Protein AF-A0A2M7KQW0-F1 (afdb_monomer_lite)

Sequence (134 aa):
MAKIEDLISEIADARLRDEIAREVAALKKQKKFGLVFEEHIPEMAQLPGLPVKPGLRVVNRSGSNRDVFLVEVLLSGGKARVRRENGEAGEEVAEVKDLVVVKRFGEPVYPTLSPVARLTCAEGKPYHTIINAD

Secondary structure (DSSP, 8-state):
-HHHHHHHHT-S-HHHHHHHHHHHHHHHHH---S---------EEEETTSPP-TT-EEEETT-SS---EEEEEEETTTEEEEEETTS---EEEEEGGGEEEEEETTS-----PPP-----PPTT--TT------

pLDDT: mean 79.83, std 13.14, range [43.06, 94.38]

Foldseek 3Di:
DVVVLVVLVVDPDPVVSVVVVVVVVVVVVPDDPDPPPDPPPFDKDWDQVDQDDAQFWKDFQPDPDRFIWGFHDDDPPQWTFTHTPVPDPDGDIGGSNRIITMDTPPDDDDPDDDCPDDDDDPPPDDPPPDPDDD

Structure (mmCIF, N/CA/C/O backbone):
data_AF-A0A2M7KQW0-F1
#
_entry.id   AF-A0A2M7KQW0-F1
#
loop_
_atom_site.group_PDB
_atom_site.id
_atom_site.type_symbol
_atom_site.label_atom_id
_atom_site.label_alt_id
_atom_site.label_comp_id
_atom_site.label_asym_id
_atom_site.label_entity_id
_atom_site.label_seq_id
_atom_site.pdbx_PDB_ins_code
_atom_site.Cartn_x
_atom_site.Cartn_y
_atom_site.Cartn_z
_atom_site.occupancy
_atom_site.B_iso_or_equiv
_atom_site.auth_seq_id
_atom_site.auth_comp_id
_atom_site.auth_asym_id
_atom_site.auth_atom_id
_atom_site.pdbx_PDB_model_num
ATOM 1 N N . MET A 1 1 ? 25.181 -14.473 -30.805 1.00 60.00 1 MET A N 1
ATOM 2 C CA . MET A 1 1 ? 24.861 -13.892 -32.129 1.00 60.00 1 MET A CA 1
ATOM 3 C C . MET A 1 1 ? 26.073 -13.299 -32.849 1.00 60.00 1 MET A C 1
ATOM 5 O O . MET A 1 1 ? 25.949 -13.117 -34.047 1.00 60.00 1 MET A O 1
ATOM 9 N N . ALA A 1 2 ? 27.233 -13.108 -32.197 1.00 67.62 2 ALA A N 1
ATOM 10 C CA . ALA A 1 2 ? 28.465 -12.628 -32.848 1.00 67.62 2 ALA A CA 1
ATOM 11 C C . ALA A 1 2 ? 28.827 -13.405 -34.132 1.00 67.62 2 ALA A C 1
ATOM 13 O O . ALA A 1 2 ? 28.965 -12.814 -35.188 1.00 67.62 2 ALA A O 1
ATOM 14 N N . LYS A 1 3 ? 28.769 -14.743 -34.090 1.00 81.50 3 LYS A N 1
ATOM 15 C CA . LYS A 1 3 ? 29.067 -15.602 -35.249 1.00 81.50 3 LYS A CA 1
ATOM 16 C C . LYS A 1 3 ? 28.174 -15.375 -36.485 1.00 81.50 3 LYS A C 1
ATOM 18 O O . LYS A 1 3 ? 28.570 -15.717 -37.587 1.00 81.50 3 LYS A O 1
ATOM 23 N N . ILE A 1 4 ? 26.954 -14.855 -36.310 1.00 83.38 4 ILE A N 1
ATOM 24 C CA . ILE A 1 4 ? 26.056 -14.522 -37.433 1.00 83.38 4 ILE A CA 1
ATOM 25 C C . ILE A 1 4 ? 26.456 -13.173 -38.036 1.00 83.38 4 ILE A C 1
ATOM 27 O O . ILE A 1 4 ? 26.441 -13.026 -39.250 1.00 83.38 4 ILE A O 1
ATOM 31 N N . GLU A 1 5 ? 26.833 -12.208 -37.198 1.00 84.81 5 GLU A N 1
ATOM 32 C CA . GLU A 1 5 ? 27.334 -10.900 -37.636 1.00 84.81 5 GLU A CA 1
ATOM 33 C C . GLU A 1 5 ? 28.669 -11.061 -38.393 1.00 84.81 5 GLU A C 1
ATOM 35 O O . GLU A 1 5 ? 28.846 -10.448 -39.445 1.00 84.81 5 GLU A O 1
ATOM 40 N N . ASP A 1 6 ? 29.533 -11.979 -37.942 1.00 86.88 6 ASP A N 1
ATOM 41 C CA . ASP A 1 6 ? 30.777 -12.345 -38.633 1.00 86.88 6 ASP A CA 1
ATOM 42 C C . ASP A 1 6 ? 30.491 -12.916 -40.035 1.00 86.88 6 ASP A C 1
ATOM 44 O O . ASP A 1 6 ? 31.038 -12.437 -41.025 1.00 86.88 6 ASP A O 1
ATOM 48 N N . LEU A 1 7 ? 29.547 -13.856 -40.156 1.00 88.38 7 LEU A N 1
ATOM 49 C CA . LEU A 1 7 ? 29.158 -14.443 -41.448 1.00 88.38 7 LEU A CA 1
ATOM 50 C C . LEU A 1 7 ? 28.499 -13.435 -42.402 1.00 88.38 7 LEU A C 1
ATOM 52 O O . LEU A 1 7 ? 28.646 -13.549 -43.616 1.00 88.38 7 LEU A O 1
ATOM 56 N N . ILE A 1 8 ? 27.781 -12.437 -41.880 1.00 88.75 8 ILE A N 1
ATOM 57 C CA . ILE A 1 8 ? 27.219 -11.354 -42.702 1.00 88.75 8 ILE A CA 1
ATOM 58 C C . ILE A 1 8 ? 28.347 -10.487 -43.271 1.00 88.75 8 ILE A C 1
ATOM 60 O O . ILE A 1 8 ? 28.268 -10.052 -44.419 1.00 88.75 8 ILE A O 1
ATOM 64 N N . SER A 1 9 ? 29.419 -10.264 -42.506 1.00 86.56 9 SER A N 1
ATOM 65 C CA . SER A 1 9 ? 30.570 -9.472 -42.957 1.00 86.56 9 SER A CA 1
ATOM 66 C C . SER A 1 9 ? 31.350 -10.127 -44.106 1.00 86.56 9 SER A C 1
ATOM 68 O O . SER A 1 9 ? 31.955 -9.421 -44.912 1.00 86.56 9 SER A O 1
ATOM 70 N N . GLU A 1 10 ? 31.260 -11.454 -44.244 1.00 89.62 10 GLU A N 1
ATOM 71 C CA . GLU A 1 10 ? 31.876 -12.235 -45.325 1.00 89.62 10 GLU A CA 1
ATOM 72 C C . GLU A 1 10 ? 31.082 -12.184 -46.650 1.00 89.62 10 GLU A C 1
ATOM 74 O O . GLU A 1 10 ? 31.548 -12.680 -47.678 1.00 89.62 10 GLU A O 1
ATOM 79 N N . ILE A 1 11 ? 29.895 -11.561 -46.675 1.00 91.94 11 ILE A N 1
ATOM 80 C CA . ILE A 1 11 ? 29.081 -11.434 -47.892 1.00 91.94 11 ILE A CA 1
ATOM 81 C C . ILE A 1 11 ? 29.710 -10.399 -48.841 1.00 91.94 11 ILE A C 1
ATOM 83 O O . ILE A 1 11 ? 29.770 -9.200 -48.546 1.00 91.94 11 ILE A O 1
ATOM 87 N N . ALA A 1 12 ? 30.136 -10.871 -50.019 1.00 89.25 12 ALA A N 1
ATOM 88 C CA . ALA A 1 12 ? 30.786 -10.054 -51.047 1.00 89.25 12 ALA A CA 1
ATOM 89 C C . ALA A 1 12 ? 29.852 -9.003 -51.679 1.00 89.25 12 ALA A C 1
ATOM 91 O O . ALA A 1 12 ? 30.282 -7.886 -51.967 1.00 89.25 12 ALA A O 1
ATOM 92 N N . ASP A 1 13 ? 28.574 -9.341 -51.877 1.00 93.50 13 ASP A N 1
ATOM 93 C CA . ASP A 1 13 ? 27.572 -8.409 -52.401 1.00 93.50 13 ASP A CA 1
ATOM 94 C C . ASP A 1 13 ? 27.166 -7.396 -51.321 1.00 93.50 13 ASP A C 1
ATOM 96 O O . ASP A 1 13 ? 26.555 -7.738 -50.305 1.00 93.50 13 ASP A O 1
ATOM 100 N N . ALA A 1 14 ? 27.500 -6.126 -51.559 1.00 88.44 14 ALA A N 1
ATOM 101 C CA . ALA A 1 14 ? 27.242 -5.046 -50.617 1.00 88.44 14 ALA A CA 1
ATOM 102 C C . ALA A 1 14 ? 25.750 -4.808 -50.361 1.00 88.44 14 ALA A C 1
ATOM 104 O O . ALA A 1 14 ? 25.362 -4.539 -49.227 1.00 88.44 14 ALA A O 1
ATOM 105 N N . ARG A 1 15 ? 24.908 -4.944 -51.389 1.00 91.12 15 ARG A N 1
ATOM 106 C CA . ARG A 1 15 ? 23.470 -4.724 -51.247 1.00 91.12 15 ARG A CA 1
ATOM 107 C C . ARG A 1 15 ? 22.845 -5.834 -50.412 1.00 91.12 15 ARG A C 1
ATOM 109 O O . ARG A 1 15 ? 22.089 -5.550 -49.485 1.00 91.12 15 ARG A O 1
ATOM 116 N N . LEU A 1 16 ? 23.190 -7.082 -50.721 1.00 90.31 16 LEU A N 1
ATOM 117 C CA . LEU A 1 16 ? 22.661 -8.242 -50.008 1.00 90.31 16 LEU A CA 1
ATOM 118 C C . LEU A 1 16 ? 23.109 -8.251 -48.539 1.00 90.31 16 LEU A C 1
ATOM 120 O O . LEU A 1 16 ? 22.310 -8.535 -47.647 1.00 90.31 16 LEU A O 1
ATOM 124 N N . ARG A 1 17 ? 24.367 -7.879 -48.279 1.00 92.88 17 ARG A N 1
ATOM 125 C CA . ARG A 1 17 ? 24.906 -7.731 -46.924 1.00 92.88 17 ARG A CA 1
ATOM 126 C C . ARG A 1 17 ? 24.105 -6.726 -46.097 1.00 92.88 17 ARG A C 1
ATOM 128 O O . ARG A 1 17 ? 23.723 -7.032 -44.970 1.00 92.88 17 ARG A O 1
ATOM 135 N N . ASP A 1 18 ? 23.823 -5.554 -46.660 1.00 91.25 18 ASP A N 1
ATOM 136 C CA . ASP A 1 18 ? 23.130 -4.475 -45.951 1.00 91.25 18 ASP A CA 1
ATOM 137 C C . ASP A 1 18 ? 21.637 -4.771 -45.730 1.00 91.25 18 ASP A C 1
ATOM 139 O O . ASP A 1 18 ? 21.047 -4.315 -44.745 1.00 91.25 18 ASP A O 1
ATOM 143 N N . GLU A 1 19 ? 20.995 -5.507 -46.641 1.00 92.31 19 GLU A N 1
ATOM 144 C CA . GLU A 1 19 ? 19.616 -5.983 -46.469 1.00 92.31 19 GLU A CA 1
ATOM 145 C C . GLU A 1 19 ? 19.538 -7.036 -45.346 1.00 92.31 19 GLU A C 1
ATOM 147 O O . GLU A 1 19 ? 18.743 -6.888 -44.417 1.00 92.31 19 GLU A O 1
ATOM 152 N N . ILE A 1 20 ? 20.430 -8.033 -45.345 1.00 89.44 20 ILE A N 1
ATOM 153 C CA . ILE A 1 20 ? 20.454 -9.084 -44.314 1.00 89.44 20 ILE A CA 1
ATOM 154 C C . ILE A 1 20 ? 20.844 -8.519 -42.938 1.00 89.44 20 ILE A C 1
ATOM 156 O O . ILE A 1 20 ? 20.236 -8.881 -41.928 1.00 89.44 20 ILE A O 1
ATOM 160 N N . ALA A 1 21 ? 21.809 -7.596 -42.874 1.00 89.12 21 ALA A N 1
ATOM 161 C CA . ALA A 1 21 ? 22.213 -6.952 -41.623 1.00 89.12 21 ALA A CA 1
ATOM 162 C C . ALA A 1 21 ? 21.049 -6.200 -40.952 1.00 89.12 21 ALA A C 1
ATOM 164 O O . ALA A 1 21 ? 20.889 -6.262 -39.730 1.00 89.12 21 ALA A O 1
ATOM 165 N N . ARG A 1 22 ? 20.208 -5.522 -41.747 1.00 89.94 22 ARG A N 1
ATOM 166 C CA . ARG A 1 22 ? 19.025 -4.802 -41.252 1.00 89.94 22 ARG A CA 1
ATOM 167 C C . ARG A 1 22 ? 17.981 -5.742 -40.658 1.00 89.94 22 ARG A C 1
ATOM 169 O O . ARG A 1 22 ? 17.516 -5.493 -39.545 1.00 89.94 22 ARG A O 1
ATOM 176 N N . GLU A 1 23 ? 17.666 -6.833 -41.347 1.00 87.06 23 GLU A N 1
ATOM 177 C CA . GLU A 1 23 ? 16.695 -7.820 -40.860 1.00 87.06 23 GLU A CA 1
ATOM 178 C C . GLU A 1 23 ? 17.176 -8.521 -39.581 1.00 87.06 23 GLU A C 1
ATOM 180 O O . GLU A 1 23 ? 16.424 -8.684 -38.617 1.00 87.06 23 GLU A O 1
ATOM 185 N N . VAL A 1 24 ? 18.465 -8.860 -39.501 1.00 86.00 24 VAL A N 1
ATOM 186 C CA . VAL A 1 24 ? 19.045 -9.468 -38.293 1.00 86.00 24 VAL A CA 1
ATOM 187 C C . VAL A 1 24 ? 19.057 -8.488 -37.116 1.00 86.00 24 VAL A C 1
ATOM 189 O O . VAL A 1 24 ? 18.758 -8.885 -35.984 1.00 86.00 24 VAL A O 1
ATOM 192 N N . ALA A 1 25 ? 19.318 -7.201 -37.356 1.00 84.00 25 ALA A N 1
ATOM 193 C CA . ALA A 1 25 ? 19.214 -6.169 -36.327 1.00 84.00 25 ALA A CA 1
ATOM 194 C C . ALA A 1 25 ? 17.770 -6.007 -35.808 1.00 84.00 25 ALA A C 1
ATOM 196 O O . ALA A 1 25 ? 17.560 -5.882 -34.597 1.00 84.00 25 ALA A O 1
ATOM 197 N N . ALA A 1 26 ? 16.769 -6.073 -36.691 1.00 85.06 26 ALA A N 1
ATOM 198 C CA . ALA A 1 26 ? 15.357 -6.043 -36.309 1.00 85.06 26 ALA A CA 1
ATOM 199 C C . ALA A 1 26 ? 14.963 -7.266 -35.457 1.00 85.06 26 ALA A C 1
ATOM 201 O O . ALA A 1 26 ? 14.342 -7.114 -34.400 1.00 85.06 26 ALA A O 1
ATOM 202 N N . LEU A 1 27 ? 15.410 -8.466 -35.843 1.00 80.75 27 LEU A N 1
ATOM 203 C CA . LEU A 1 27 ? 15.194 -9.702 -35.082 1.00 80.75 27 LEU A CA 1
ATOM 204 C C . LEU A 1 27 ? 15.854 -9.664 -33.695 1.00 80.75 27 LEU A C 1
ATOM 206 O O . LEU A 1 27 ? 15.264 -10.120 -32.711 1.00 80.75 27 LEU A O 1
ATOM 210 N N . LYS A 1 28 ? 17.055 -9.084 -33.587 1.00 74.94 28 LYS A N 1
ATOM 211 C CA . LYS A 1 28 ? 17.766 -8.885 -32.312 1.00 74.94 28 LYS A CA 1
ATOM 212 C C . LYS A 1 28 ? 17.019 -7.924 -31.385 1.00 74.94 28 LYS A C 1
ATOM 214 O O . LYS A 1 28 ? 17.002 -8.138 -30.179 1.00 74.94 28 LYS A O 1
ATOM 219 N N . LYS A 1 29 ? 16.362 -6.900 -31.940 1.00 74.69 29 LYS A N 1
ATOM 220 C CA . LYS A 1 29 ? 15.540 -5.949 -31.173 1.00 74.69 29 LYS A CA 1
ATOM 221 C C . LYS A 1 29 ? 14.266 -6.591 -30.612 1.00 74.69 29 LYS A C 1
ATOM 223 O O . LYS A 1 29 ? 13.827 -6.211 -29.530 1.00 74.69 29 LYS A O 1
ATOM 228 N N . GLN A 1 30 ? 13.682 -7.559 -31.322 1.00 66.75 30 GLN A N 1
ATOM 229 C CA . GLN A 1 30 ? 12.490 -8.279 -30.859 1.00 66.75 30 GLN A CA 1
ATOM 230 C C . GLN A 1 30 ? 12.801 -9.411 -29.876 1.00 66.75 30 GLN A C 1
ATOM 232 O O . GLN A 1 30 ? 12.021 -9.647 -28.952 1.00 66.75 30 GLN A O 1
ATOM 237 N N . LYS A 1 31 ? 13.927 -10.117 -30.031 1.00 64.94 31 LYS A N 1
ATOM 238 C CA . LYS A 1 31 ? 14.291 -11.187 -29.098 1.00 64.94 31 LYS A CA 1
ATOM 239 C C . LYS A 1 31 ? 14.978 -10.632 -27.852 1.00 64.94 31 LYS A C 1
ATOM 241 O O . LYS A 1 31 ? 16.190 -10.437 -27.821 1.00 64.94 31 LYS A O 1
ATOM 246 N N . LYS A 1 32 ? 14.198 -10.457 -26.784 1.00 58.94 32 LYS A N 1
ATOM 247 C CA . LYS A 1 32 ? 14.719 -10.277 -25.423 1.00 58.94 32 LYS A CA 1
ATOM 248 C C . LYS A 1 32 ? 15.376 -11.586 -24.966 1.00 58.94 32 LYS A C 1
ATOM 250 O O . LYS A 1 32 ? 14.684 -12.534 -24.611 1.00 58.94 32 LYS A O 1
ATOM 255 N N . PHE A 1 33 ? 16.703 -11.658 -25.011 1.00 58.00 33 PHE A N 1
ATOM 256 C CA . PHE A 1 33 ? 17.463 -12.760 -24.418 1.00 58.00 33 PHE A CA 1
ATOM 257 C C . PHE A 1 33 ? 17.964 -12.349 -23.031 1.00 58.00 33 PHE A C 1
ATOM 259 O O . PHE A 1 33 ? 18.625 -11.322 -22.901 1.00 58.00 33 PHE A O 1
ATOM 266 N N . GLY A 1 34 ? 17.666 -13.155 -22.011 1.00 65.06 34 GLY A N 1
ATOM 267 C CA . GLY A 1 34 ? 18.077 -12.929 -20.622 1.00 65.06 34 GLY A CA 1
ATOM 268 C C . GLY A 1 34 ? 16.934 -13.156 -19.632 1.00 65.06 34 GLY A C 1
ATOM 269 O O . GLY A 1 34 ? 15.807 -13.442 -20.035 1.00 65.06 34 GLY A O 1
ATOM 270 N N . LEU A 1 35 ? 17.224 -13.020 -18.334 1.00 60.12 35 LEU A N 1
ATOM 271 C CA . LEU A 1 35 ? 16.185 -12.837 -17.320 1.00 60.12 35 LEU A CA 1
ATOM 272 C C . LEU A 1 35 ? 15.450 -11.540 -17.661 1.00 60.12 35 LEU A C 1
ATOM 274 O O . LEU A 1 35 ? 16.012 -10.450 -17.555 1.00 60.12 35 LEU A O 1
ATOM 278 N N . VAL A 1 36 ? 14.214 -11.669 -18.137 1.00 56.69 36 VAL A N 1
ATOM 279 C CA . VAL A 1 36 ? 13.318 -10.534 -18.326 1.00 56.69 36 VAL A CA 1
ATOM 280 C C . VAL A 1 36 ? 12.933 -10.074 -16.928 1.00 56.69 36 VAL A C 1
ATOM 282 O O . VAL A 1 36 ? 11.992 -10.586 -16.332 1.00 56.69 36 VAL A O 1
ATOM 285 N N . PHE A 1 37 ? 13.701 -9.138 -16.377 1.00 54.47 37 PHE A N 1
ATOM 286 C CA . PHE A 1 37 ? 13.188 -8.295 -15.314 1.00 54.47 37 PHE A CA 1
ATOM 287 C C . PHE A 1 37 ? 12.099 -7.449 -15.968 1.00 54.47 37 PHE A C 1
ATOM 289 O O . PHE A 1 37 ? 12.382 -6.433 -16.603 1.00 54.47 37 PHE A O 1
ATOM 296 N N . GLU A 1 38 ? 10.851 -7.912 -15.903 1.00 56.38 38 GLU A N 1
ATOM 297 C CA . GLU A 1 38 ? 9.754 -6.954 -15.934 1.00 56.38 38 GLU A CA 1
ATOM 298 C C . GLU A 1 38 ? 10.035 -5.945 -14.821 1.00 56.38 38 GLU A C 1
ATOM 300 O O . GLU A 1 38 ? 10.551 -6.329 -13.764 1.00 56.38 38 GLU A O 1
ATOM 305 N N . GLU A 1 39 ? 9.790 -4.655 -15.077 1.00 54.56 39 GLU A N 1
ATOM 306 C CA . GLU A 1 39 ? 9.843 -3.664 -14.006 1.00 54.56 39 GLU A CA 1
ATOM 307 C C . GLU A 1 39 ? 9.051 -4.239 -12.842 1.00 54.56 39 GLU A C 1
ATOM 309 O O . GLU A 1 39 ? 7.882 -4.591 -13.000 1.00 54.56 39 GLU A O 1
ATOM 314 N N . HIS A 1 40 ? 9.728 -4.439 -11.711 1.00 53.09 40 HIS A N 1
ATOM 315 C CA . HIS A 1 40 ? 9.116 -5.025 -10.537 1.00 53.09 40 HIS A CA 1
ATOM 316 C C . HIS A 1 40 ? 8.139 -3.980 -10.014 1.00 53.09 40 HIS A C 1
ATOM 318 O O . HIS A 1 40 ? 8.493 -3.121 -9.207 1.00 53.09 40 HIS A O 1
ATOM 324 N N . ILE A 1 41 ? 6.926 -3.987 -10.565 1.00 56.62 41 ILE A N 1
ATOM 325 C CA . ILE A 1 41 ? 5.833 -3.176 -10.072 1.00 56.62 41 ILE A CA 1
ATOM 326 C C . ILE A 1 41 ? 5.684 -3.620 -8.624 1.00 56.62 41 ILE A C 1
ATOM 328 O O . ILE A 1 41 ? 5.435 -4.808 -8.407 1.00 56.62 41 ILE A O 1
ATOM 332 N N . PRO A 1 42 ? 5.876 -2.728 -7.636 1.00 61.56 42 PRO A N 1
ATOM 333 C CA . PRO A 1 42 ? 5.742 -3.110 -6.245 1.00 61.56 42 PRO A CA 1
ATOM 334 C C . PRO A 1 42 ? 4.381 -3.774 -6.082 1.00 61.56 42 PRO A C 1
ATOM 336 O O . PRO A 1 42 ? 3.348 -3.141 -6.319 1.00 61.56 42 PRO A O 1
ATOM 339 N N . GLU A 1 43 ? 4.375 -5.063 -5.752 1.00 73.56 43 GLU A N 1
ATOM 340 C CA . GLU A 1 43 ? 3.130 -5.767 -5.508 1.00 73.56 43 GLU A CA 1
ATOM 341 C C . GLU A 1 43 ? 2.489 -5.115 -4.284 1.00 73.56 43 GLU A C 1
ATOM 343 O O . GLU A 1 43 ? 3.041 -5.112 -3.179 1.00 73.56 43 GLU A O 1
ATOM 348 N N . MET A 1 44 ? 1.355 -4.460 -4.509 1.00 83.31 44 MET A N 1
ATOM 349 C CA . MET A 1 44 ? 0.614 -3.745 -3.483 1.00 83.31 44 MET A CA 1
ATOM 350 C C . MET A 1 44 ? -0.7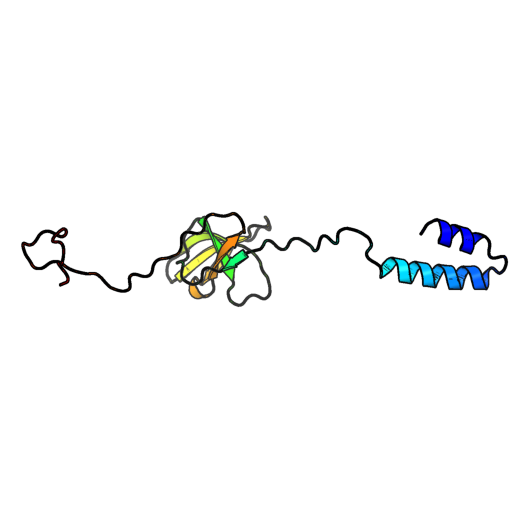42 -4.405 -3.300 1.00 83.31 44 MET A C 1
ATOM 352 O O . MET A 1 44 ? -1.508 -4.547 -4.252 1.00 83.31 44 MET A O 1
ATOM 356 N N . ALA A 1 45 ? -1.055 -4.756 -2.058 1.00 86.19 45 ALA A N 1
ATOM 357 C CA . ALA A 1 45 ? -2.373 -5.216 -1.659 1.00 86.19 45 ALA A CA 1
ATOM 358 C C . ALA A 1 45 ? -3.213 -4.022 -1.192 1.00 86.19 45 ALA A C 1
ATOM 360 O O . ALA A 1 45 ? -2.803 -3.270 -0.302 1.00 86.19 45 ALA A O 1
ATOM 361 N N . GLN A 1 46 ? -4.396 -3.851 -1.783 1.00 88.06 46 GLN A N 1
ATOM 362 C CA . GLN A 1 46 ? -5.380 -2.874 -1.318 1.00 88.06 46 GLN A CA 1
ATOM 363 C C . GLN A 1 46 ? -6.155 -3.433 -0.119 1.00 88.06 46 GLN A C 1
ATOM 365 O O . GLN A 1 46 ? -6.576 -4.588 -0.121 1.00 88.06 46 GLN A O 1
ATOM 370 N N . LEU A 1 47 ? -6.381 -2.593 0.890 1.00 87.69 47 LEU A N 1
ATOM 371 C CA . LEU A 1 47 ? -7.078 -2.918 2.134 1.00 87.69 47 LEU A CA 1
ATOM 372 C C . LEU A 1 47 ? -8.314 -2.012 2.298 1.00 87.69 47 LEU A C 1
ATOM 374 O O . LEU A 1 47 ? -8.313 -1.120 3.147 1.00 87.69 47 LEU A O 1
ATOM 378 N N . PRO A 1 48 ? -9.387 -2.208 1.505 1.00 83.31 48 PRO A N 1
ATOM 379 C CA . PRO A 1 48 ? -10.566 -1.333 1.514 1.00 83.31 48 PRO A CA 1
ATOM 380 C C . PRO A 1 48 ? -11.324 -1.294 2.849 1.00 83.31 48 PRO A C 1
ATOM 382 O O . PRO A 1 48 ? -12.037 -0.329 3.105 1.00 83.31 48 PRO A O 1
ATOM 385 N N . GLY A 1 49 ? -11.164 -2.306 3.708 1.00 83.38 49 GLY A N 1
ATOM 386 C CA . GLY A 1 49 ? -11.760 -2.339 5.050 1.00 83.38 49 GLY A CA 1
ATOM 387 C C . GLY A 1 49 ? -10.965 -1.585 6.123 1.00 83.38 49 GLY A C 1
ATOM 388 O O . GLY A 1 49 ? -11.454 -1.424 7.241 1.00 83.38 49 GLY A O 1
ATOM 389 N N . LEU A 1 50 ? -9.745 -1.130 5.817 1.00 87.44 50 LEU A N 1
ATOM 390 C CA . LEU A 1 50 ? -8.892 -0.441 6.779 1.00 87.44 50 LEU A CA 1
ATOM 391 C C . LEU A 1 50 ? -9.153 1.076 6.712 1.00 87.44 50 LEU A C 1
ATOM 393 O O . LEU A 1 50 ? -8.956 1.677 5.653 1.00 87.44 50 LEU A O 1
ATOM 397 N N . PRO A 1 51 ? -9.575 1.725 7.816 1.00 89.31 51 PRO A N 1
ATOM 398 C CA . PRO A 1 51 ? -9.790 3.166 7.819 1.00 89.31 51 PRO A CA 1
ATOM 399 C C . PRO A 1 51 ? -8.481 3.918 7.572 1.00 89.31 51 PRO A C 1
ATOM 401 O O . PRO A 1 51 ? -7.435 3.581 8.133 1.00 89.31 51 PRO A O 1
ATOM 404 N N . VAL A 1 52 ? -8.568 4.978 6.769 1.00 92.12 52 VAL A N 1
ATOM 405 C CA . VAL A 1 52 ? -7.451 5.881 6.480 1.00 92.12 52 VAL A CA 1
ATOM 406 C C . VAL A 1 52 ? -7.016 6.589 7.765 1.00 92.12 52 VAL A C 1
ATOM 408 O O . VAL A 1 52 ? -7.837 7.162 8.481 1.00 92.12 52 VAL A O 1
ATOM 411 N N . LYS A 1 53 ? -5.715 6.547 8.064 1.00 92.31 53 LYS A N 1
ATOM 412 C CA . LYS A 1 53 ? -5.097 7.156 9.250 1.00 92.31 53 LYS A CA 1
ATOM 413 C C . LYS A 1 53 ? -3.770 7.822 8.872 1.00 92.31 53 LYS A C 1
ATOM 415 O O . LYS A 1 53 ? -3.137 7.362 7.919 1.00 92.31 53 LYS A O 1
ATOM 420 N N . PRO A 1 54 ? -3.324 8.846 9.622 1.00 93.75 54 PRO A N 1
ATOM 421 C CA . PRO A 1 54 ? -1.986 9.410 9.468 1.00 93.75 54 PRO A CA 1
ATOM 422 C C . PRO A 1 54 ? -0.899 8.330 9.535 1.00 93.75 54 PRO A C 1
ATOM 424 O O . PRO A 1 54 ? -0.988 7.402 10.339 1.00 93.75 54 PRO A O 1
ATOM 427 N N . GLY A 1 55 ? 0.106 8.442 8.671 1.00 91.12 55 GLY A N 1
ATOM 428 C CA . GLY A 1 55 ? 1.210 7.490 8.537 1.00 91.12 55 GLY A CA 1
ATOM 429 C C . GLY A 1 55 ? 0.912 6.262 7.670 1.00 91.12 55 GLY A C 1
ATOM 430 O O . GLY A 1 55 ? 1.811 5.453 7.447 1.00 91.12 55 GLY A O 1
ATOM 431 N N . LEU A 1 56 ? -0.315 6.097 7.164 1.00 92.25 56 LEU A N 1
ATOM 432 C CA . LEU A 1 56 ? -0.645 5.010 6.239 1.00 92.25 56 LEU A CA 1
ATOM 433 C C . LEU A 1 56 ? -0.398 5.406 4.783 1.00 92.25 56 LEU A C 1
ATOM 435 O O . LEU A 1 56 ? -0.536 6.571 4.404 1.00 92.25 56 LEU A O 1
ATOM 439 N N . ARG A 1 57 ? -0.072 4.402 3.964 1.00 92.69 57 ARG A N 1
ATOM 440 C CA . ARG A 1 57 ? 0.010 4.537 2.510 1.00 92.69 57 ARG A CA 1
ATOM 441 C C . ARG A 1 57 ? -1.356 4.346 1.888 1.00 92.69 57 ARG A C 1
ATOM 443 O O . ARG A 1 57 ? -2.075 3.418 2.255 1.00 92.69 57 ARG A O 1
ATOM 450 N N . VAL A 1 58 ? -1.695 5.196 0.937 1.00 92.19 58 VAL A N 1
ATOM 451 C CA . VAL A 1 58 ? -2.971 5.172 0.230 1.00 92.19 58 VAL A CA 1
ATOM 452 C C . VAL A 1 58 ? -2.756 5.355 -1.265 1.00 92.19 58 VAL A C 1
ATOM 454 O O . VAL A 1 58 ? -1.782 5.971 -1.691 1.00 92.19 58 VAL A O 1
ATOM 457 N N . VAL A 1 59 ? -3.687 4.836 -2.053 1.00 91.94 59 VAL A N 1
ATOM 458 C CA . VAL A 1 59 ? -3.825 5.150 -3.480 1.00 91.94 59 VAL A CA 1
ATOM 459 C C . VAL A 1 59 ? -5.233 5.673 -3.735 1.00 91.94 59 VAL A C 1
ATOM 461 O O . VAL A 1 59 ? -6.142 5.453 -2.927 1.00 91.94 59 VAL A O 1
ATOM 464 N N . ASN A 1 60 ? -5.427 6.365 -4.854 1.00 89.75 60 ASN A N 1
ATOM 465 C CA . ASN A 1 60 ? -6.763 6.749 -5.292 1.00 89.75 60 ASN A CA 1
ATOM 466 C C . ASN A 1 60 ? -7.507 5.509 -5.819 1.00 89.75 60 ASN A C 1
ATOM 468 O O . ASN A 1 60 ? -6.991 4.790 -6.674 1.00 89.75 60 ASN A O 1
ATOM 472 N N . ARG A 1 61 ? -8.721 5.259 -5.322 1.00 84.12 61 ARG A N 1
ATOM 473 C CA . ARG A 1 61 ? -9.557 4.106 -5.689 1.00 84.12 61 ARG A CA 1
ATOM 474 C C . ARG A 1 61 ? -9.910 4.079 -7.181 1.00 84.12 61 ARG A C 1
ATOM 476 O O . ARG A 1 61 ? -10.046 2.997 -7.743 1.00 84.12 61 ARG A O 1
ATOM 483 N N . SER A 1 62 ? -10.060 5.249 -7.797 1.00 73.06 62 SER A N 1
ATOM 484 C CA . SER A 1 62 ? -10.537 5.414 -9.178 1.00 73.06 62 SER A CA 1
ATOM 485 C C . SER A 1 62 ? -9.427 5.808 -10.160 1.00 73.06 62 SER A C 1
ATOM 487 O O . SER A 1 62 ? -9.693 6.004 -11.344 1.00 73.06 62 SER A O 1
ATOM 489 N N . GLY A 1 63 ? -8.188 5.965 -9.685 1.00 60.91 63 GLY A N 1
ATOM 490 C CA . GLY A 1 63 ? -7.069 6.419 -10.504 1.00 60.91 63 GLY A CA 1
ATOM 491 C C . GLY A 1 63 ? -6.526 5.319 -11.415 1.00 60.91 63 GLY A C 1
ATOM 492 O O . GLY A 1 63 ? -6.213 4.222 -10.961 1.00 60.91 63 GLY A O 1
ATOM 493 N N . SER A 1 64 ? -6.337 5.635 -12.699 1.00 55.75 64 SER A N 1
ATOM 494 C CA . SER A 1 64 ? -5.480 4.848 -13.599 1.00 55.75 64 SER A CA 1
ATOM 495 C C . SER A 1 64 ? -4.007 4.918 -13.184 1.00 55.75 64 SER A C 1
ATOM 497 O O . SER A 1 64 ? -3.235 4.010 -13.490 1.00 55.75 64 SER A O 1
ATOM 499 N N . ASN A 1 65 ? -3.630 5.979 -12.461 1.00 60.72 65 ASN A N 1
ATOM 500 C CA . ASN A 1 65 ? -2.289 6.158 -11.936 1.00 60.72 65 ASN A CA 1
ATOM 501 C C . ASN A 1 65 ? -2.140 5.473 -10.570 1.00 60.72 65 ASN A C 1
ATOM 503 O O . ASN A 1 65 ? -2.916 5.732 -9.650 1.00 60.72 65 ASN A O 1
ATOM 507 N N . ARG A 1 66 ? -1.122 4.618 -10.421 1.00 70.75 66 ARG A N 1
ATOM 508 C CA . ARG A 1 66 ? -0.805 3.900 -9.169 1.00 70.75 66 ARG A CA 1
ATOM 509 C C . ARG A 1 66 ? 0.075 4.731 -8.233 1.00 70.75 66 ARG A C 1
ATOM 511 O O . ARG A 1 66 ? 0.918 4.181 -7.525 1.00 70.75 66 ARG A O 1
ATOM 518 N N . ASP A 1 67 ? -0.112 6.047 -8.245 1.00 84.69 67 ASP A N 1
ATOM 519 C CA . ASP A 1 67 ? 0.615 6.947 -7.358 1.00 84.69 67 ASP A CA 1
ATOM 520 C C . ASP A 1 67 ? 0.314 6.573 -5.907 1.00 84.69 67 ASP A C 1
ATOM 522 O O . ASP A 1 67 ? -0.846 6.508 -5.485 1.00 84.69 67 ASP A O 1
ATOM 526 N N . VAL A 1 68 ? 1.375 6.306 -5.150 1.00 89.31 68 VAL A N 1
ATOM 527 C CA . VAL A 1 68 ? 1.287 6.013 -3.723 1.00 89.31 68 VAL A CA 1
ATOM 528 C C . VAL A 1 68 ? 1.485 7.306 -2.956 1.00 89.31 68 VAL A C 1
ATOM 530 O O . VAL A 1 68 ? 2.463 8.031 -3.159 1.00 89.31 68 VAL A O 1
ATOM 533 N N . PHE A 1 69 ? 0.566 7.570 -2.039 1.00 91.75 69 PHE A N 1
ATOM 534 C CA . PHE A 1 69 ? 0.612 8.727 -1.167 1.00 91.75 69 PHE A CA 1
ATOM 535 C C . PHE A 1 69 ? 0.738 8.295 0.292 1.00 91.75 69 PHE A C 1
ATOM 537 O O . PHE A 1 69 ? 0.210 7.260 0.698 1.00 91.75 69 PHE A O 1
ATOM 544 N N . LEU A 1 70 ? 1.406 9.113 1.097 1.00 92.56 70 LEU A N 1
ATOM 545 C CA . LEU A 1 70 ? 1.455 9.002 2.546 1.00 92.56 70 LEU A CA 1
ATOM 546 C C . LEU A 1 70 ? 0.464 9.992 3.157 1.00 92.56 70 LEU A C 1
ATOM 548 O O . LEU A 1 70 ? 0.497 11.180 2.844 1.00 92.56 70 LEU A O 1
ATOM 552 N N . VAL A 1 71 ? -0.402 9.514 4.044 1.00 94.31 71 VAL A N 1
ATOM 553 C CA . VAL A 1 71 ? -1.339 10.376 4.773 1.00 94.31 71 VAL A CA 1
ATOM 554 C C . VAL A 1 71 ? -0.587 11.117 5.872 1.00 94.31 71 VAL A C 1
ATOM 556 O O . VAL A 1 71 ? -0.033 10.484 6.769 1.00 94.31 71 VAL A O 1
ATOM 559 N N . GLU A 1 72 ? -0.601 12.445 5.849 1.00 93.88 72 GLU A N 1
ATOM 560 C CA . GLU A 1 72 ? 0.061 13.262 6.871 1.00 93.88 72 GLU A CA 1
ATOM 561 C C . GLU A 1 72 ? -0.904 13.660 7.982 1.00 93.88 72 GLU A C 1
ATOM 563 O O . GLU A 1 72 ? -0.615 13.477 9.163 1.00 93.88 72 GLU A O 1
ATOM 568 N N . VAL A 1 73 ? -2.081 14.169 7.610 1.00 94.06 73 VAL A N 1
ATOM 569 C CA . VAL A 1 73 ? -3.097 14.580 8.579 1.00 94.06 73 VAL A CA 1
ATOM 570 C C . VAL A 1 73 ? -4.504 14.362 8.035 1.00 94.06 73 VAL A C 1
ATOM 572 O O . VAL A 1 73 ? -4.768 14.535 6.843 1.00 94.06 73 VAL A O 1
ATOM 575 N N . LEU A 1 74 ? -5.422 13.995 8.928 1.00 94.38 74 LEU A N 1
ATOM 576 C CA . LEU A 1 74 ? -6.853 13.995 8.642 1.00 94.38 74 LEU A CA 1
ATOM 577 C C . LEU A 1 74 ? -7.414 15.392 8.913 1.00 94.38 74 LEU A C 1
ATOM 579 O O . LEU A 1 74 ? -7.162 15.980 9.963 1.00 94.38 74 LEU A O 1
ATOM 583 N N . LEU A 1 75 ? -8.172 15.914 7.958 1.00 92.75 75 LEU A N 1
ATOM 584 C CA . LEU A 1 75 ? -8.819 17.217 8.021 1.00 92.75 75 LEU A CA 1
ATOM 585 C C . LEU A 1 75 ? -10.312 17.049 8.328 1.00 92.75 75 LEU A C 1
ATOM 587 O O . LEU A 1 75 ? -10.930 16.021 8.032 1.00 92.75 75 LEU A O 1
ATOM 591 N N . SER A 1 76 ? -10.916 18.097 8.884 1.00 89.06 76 SER A N 1
ATOM 592 C CA . SER A 1 76 ? -12.363 18.176 9.094 1.00 89.06 76 SER A CA 1
ATOM 593 C C . SER A 1 76 ? -13.125 18.017 7.772 1.00 89.06 76 SER A C 1
ATOM 595 O O . SER A 1 76 ? -12.685 18.496 6.727 1.00 89.06 76 SER A O 1
ATOM 597 N N . GLY A 1 77 ? -14.289 17.362 7.812 1.00 88.50 77 GLY A N 1
ATOM 598 C CA . GLY A 1 77 ? -15.133 17.181 6.624 1.00 88.50 77 GLY A CA 1
ATOM 599 C C . GLY A 1 77 ? -14.713 16.029 5.704 1.00 88.50 77 GLY A C 1
ATOM 600 O O . GLY A 1 77 ? -15.023 16.063 4.519 1.00 88.50 77 GLY A O 1
ATOM 601 N N . GLY A 1 78 ? -14.011 15.016 6.228 1.00 91.25 78 GLY A N 1
ATOM 602 C CA . GLY A 1 78 ? -13.712 13.788 5.479 1.00 91.25 78 GLY A CA 1
ATOM 603 C C . GLY A 1 78 ? -12.619 13.948 4.422 1.00 91.25 78 GLY A C 1
ATOM 604 O O . GLY A 1 78 ? -12.611 13.220 3.432 1.00 91.25 78 GLY A O 1
ATOM 605 N N . LYS A 1 79 ? -11.699 14.894 4.623 1.00 93.69 79 LYS A N 1
ATOM 606 C CA . LYS A 1 79 ? -10.544 15.129 3.747 1.00 93.69 79 LYS A CA 1
ATOM 607 C C . LYS A 1 79 ? -9.253 14.708 4.444 1.00 93.69 79 LYS A C 1
ATOM 609 O O . LYS A 1 79 ? -9.188 14.672 5.669 1.00 93.69 79 LYS A O 1
ATOM 614 N N . ALA A 1 80 ? -8.219 14.404 3.676 1.00 93.50 80 ALA A N 1
ATOM 615 C CA . ALA A 1 80 ? -6.888 14.102 4.183 1.00 93.50 80 ALA A CA 1
ATOM 616 C C . ALA A 1 80 ? -5.846 14.898 3.398 1.00 93.50 80 ALA A C 1
ATOM 618 O O . ALA A 1 80 ? -5.952 15.018 2.178 1.00 93.50 80 ALA A O 1
ATOM 619 N N . ARG A 1 81 ? -4.838 15.426 4.098 1.00 93.69 81 ARG A N 1
ATOM 620 C CA . ARG A 1 81 ? -3.620 15.911 3.449 1.00 93.69 81 ARG A CA 1
ATOM 621 C C . ARG A 1 81 ? -2.717 14.716 3.201 1.00 93.69 81 ARG A C 1
ATOM 623 O O . ARG A 1 81 ? -2.406 13.966 4.132 1.00 93.69 81 ARG A O 1
ATOM 630 N N . VAL A 1 82 ? -2.336 14.538 1.949 1.00 92.44 82 VAL A N 1
ATOM 631 C CA . VAL A 1 82 ? -1.511 13.430 1.495 1.00 92.44 82 VAL A CA 1
ATOM 632 C C . VAL A 1 82 ? -0.297 13.967 0.754 1.00 92.44 82 VAL A C 1
ATOM 634 O O . VAL A 1 82 ? -0.368 14.990 0.077 1.00 92.44 82 VAL A O 1
ATOM 637 N N . ARG A 1 83 ? 0.824 13.267 0.881 1.00 92.00 83 ARG A N 1
ATOM 638 C CA . ARG A 1 83 ? 2.073 13.593 0.197 1.00 92.00 83 ARG A CA 1
ATOM 639 C C . ARG A 1 83 ? 2.465 12.444 -0.713 1.00 92.00 83 ARG A C 1
ATOM 641 O O . ARG A 1 83 ? 2.451 11.294 -0.276 1.00 92.00 83 ARG A O 1
ATOM 648 N N . ARG A 1 84 ? 2.839 12.740 -1.955 1.00 89.62 84 ARG A N 1
ATOM 649 C CA . ARG A 1 84 ? 3.360 11.727 -2.883 1.00 89.62 84 ARG A CA 1
ATOM 650 C C . ARG A 1 84 ? 4.627 11.077 -2.323 1.00 89.62 84 ARG A C 1
ATOM 652 O O . ARG A 1 84 ? 5.510 11.752 -1.800 1.00 89.62 84 ARG A O 1
ATOM 659 N N . GLU A 1 85 ? 4.714 9.752 -2.405 1.00 84.19 85 GLU A N 1
ATOM 660 C CA . GLU A 1 85 ? 5.857 9.000 -1.870 1.00 84.19 85 GLU A CA 1
ATOM 661 C C . GLU A 1 85 ? 7.095 9.072 -2.784 1.00 84.19 85 GLU A C 1
ATOM 663 O O . GLU A 1 85 ? 8.216 8.931 -2.306 1.00 84.19 85 GLU A O 1
ATOM 668 N N . ASN A 1 86 ? 6.918 9.343 -4.082 1.00 79.38 86 ASN A N 1
ATOM 669 C CA . ASN A 1 86 ? 7.995 9.418 -5.081 1.00 79.38 86 ASN A CA 1
ATOM 670 C C . ASN A 1 86 ? 8.878 10.684 -4.979 1.00 79.38 86 ASN A C 1
ATOM 672 O O . ASN A 1 86 ? 9.769 10.870 -5.803 1.00 79.38 86 ASN A O 1
ATOM 676 N N . GLY A 1 87 ? 8.660 11.544 -3.979 1.00 65.50 87 GLY A N 1
ATOM 677 C CA . GLY A 1 87 ? 9.469 12.746 -3.753 1.00 65.50 87 GLY A CA 1
ATOM 678 C C . GLY A 1 87 ? 9.157 13.912 -4.694 1.00 65.50 87 GLY A C 1
ATOM 679 O O . G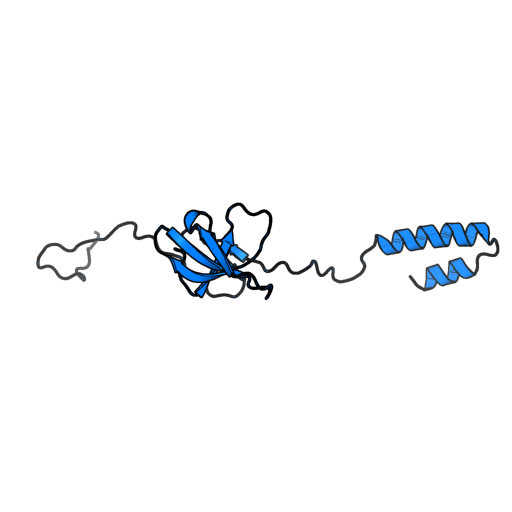LY A 1 87 ? 9.784 14.963 -4.572 1.00 65.50 87 GLY A O 1
ATOM 680 N N . GLU A 1 88 ? 8.178 1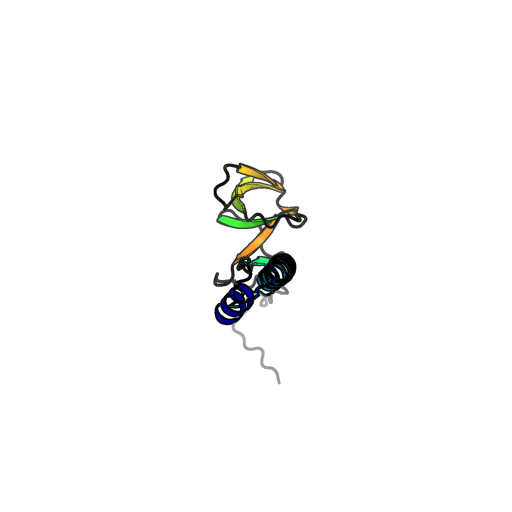3.773 -5.592 1.00 67.75 88 GLU A N 1
ATOM 681 C CA . GLU A 1 88 ? 7.629 14.914 -6.320 1.00 67.75 88 GLU A CA 1
ATOM 682 C C . GLU A 1 88 ? 6.883 15.807 -5.325 1.00 67.75 88 GLU A C 1
ATOM 684 O O . GLU A 1 88 ? 5.976 15.364 -4.615 1.00 67.75 88 GLU A O 1
ATOM 689 N N . ALA A 1 89 ? 7.307 17.067 -5.231 1.00 56.81 89 ALA A N 1
ATOM 690 C CA . ALA A 1 89 ? 6.734 18.034 -4.308 1.00 56.81 89 ALA A CA 1
ATOM 691 C C . ALA A 1 89 ? 5.272 18.321 -4.685 1.00 56.81 89 ALA A C 1
ATOM 693 O O . ALA A 1 89 ? 4.980 19.124 -5.567 1.00 56.81 89 ALA A O 1
ATOM 694 N N . GLY A 1 90 ? 4.357 17.643 -4.000 1.00 63.62 90 GLY A N 1
ATOM 695 C CA . GLY A 1 90 ? 2.922 17.843 -4.107 1.00 63.62 90 GLY A CA 1
ATOM 696 C C . GLY A 1 90 ? 2.253 17.373 -2.826 1.00 63.62 90 GLY A C 1
ATOM 697 O O . GLY A 1 90 ? 1.935 16.192 -2.684 1.00 63.62 90 GLY A O 1
ATOM 698 N N . GLU A 1 91 ? 2.083 18.292 -1.875 1.00 70.44 91 GLU A N 1
ATOM 699 C CA . GLU A 1 91 ? 1.060 18.131 -0.844 1.00 70.44 91 GLU A CA 1
ATOM 700 C C . GLU A 1 91 ? -0.299 18.329 -1.516 1.00 70.44 91 GLU A C 1
ATOM 702 O O . GLU A 1 91 ? -0.568 19.376 -2.106 1.00 70.44 91 GLU A O 1
ATOM 707 N N . GLU A 1 92 ? -1.153 17.316 -1.440 1.00 85.75 92 GLU A N 1
ATOM 708 C CA . GLU A 1 92 ? -2.481 17.334 -2.039 1.00 85.75 92 GLU A CA 1
ATOM 709 C C . GLU A 1 92 ? -3.540 17.082 -0.966 1.00 85.75 92 GLU A C 1
ATOM 711 O O . GLU A 1 92 ? -3.316 16.381 0.024 1.00 85.75 92 GLU A O 1
ATOM 716 N N . VAL A 1 93 ? -4.716 17.681 -1.144 1.00 89.94 93 VAL A N 1
ATOM 717 C CA . VAL A 1 93 ? -5.879 17.403 -0.303 1.00 89.94 93 VAL A CA 1
ATOM 718 C C . VAL A 1 93 ? -6.814 16.488 -1.078 1.00 89.94 93 VAL A C 1
ATOM 720 O O . VAL A 1 93 ? -7.396 16.903 -2.075 1.00 89.94 93 VAL A O 1
ATOM 723 N N . ALA A 1 94 ? -6.988 15.265 -0.586 1.00 90.25 94 ALA A N 1
ATOM 724 C CA . ALA A 1 94 ? -7.862 14.260 -1.182 1.00 90.25 94 ALA A CA 1
ATOM 725 C C . ALA A 1 94 ? -9.053 13.948 -0.267 1.00 90.25 94 ALA A C 1
ATOM 727 O O . ALA A 1 94 ? -8.964 14.055 0.962 1.00 90.25 94 ALA A O 1
ATOM 728 N N . GLU A 1 95 ? -10.183 13.549 -0.851 1.00 93.00 95 GLU A N 1
ATOM 729 C CA . GLU A 1 95 ? -11.311 13.050 -0.066 1.00 93.00 95 GLU A CA 1
ATOM 730 C C . GLU A 1 95 ? -11.027 11.633 0.436 1.00 93.00 95 GLU A C 1
ATOM 732 O O . GLU A 1 95 ? -10.657 10.744 -0.327 1.00 93.00 95 GLU A O 1
ATOM 737 N N . VAL A 1 96 ? -11.252 11.390 1.728 1.00 92.62 96 VAL A N 1
ATOM 738 C CA . VAL A 1 96 ? -10.969 10.097 2.374 1.00 92.62 96 VAL A CA 1
ATOM 739 C C . VAL A 1 96 ? -11.750 8.953 1.723 1.00 92.62 96 VAL A C 1
ATOM 741 O O . VAL A 1 96 ? -11.250 7.834 1.659 1.00 92.62 96 VAL A O 1
ATOM 744 N N . LYS A 1 97 ? -12.953 9.225 1.205 1.00 91.75 97 LYS A N 1
ATOM 745 C CA . LYS A 1 97 ? -13.798 8.232 0.519 1.00 91.75 97 LYS A CA 1
ATOM 746 C C . LYS A 1 97 ? -13.182 7.696 -0.781 1.00 91.75 97 LYS A C 1
ATOM 748 O O . LYS A 1 97 ? -13.482 6.564 -1.165 1.00 91.75 97 LYS A O 1
ATOM 753 N N . ASP A 1 98 ? -12.327 8.494 -1.418 1.00 91.94 98 ASP A N 1
ATOM 754 C CA . ASP A 1 98 ? -11.675 8.175 -2.689 1.00 91.94 98 ASP A CA 1
ATOM 755 C C . ASP A 1 98 ? -10.295 7.541 -2.471 1.00 91.94 98 ASP A C 1
ATOM 757 O O . ASP A 1 98 ? -9.650 7.100 -3.420 1.00 91.94 98 ASP A O 1
ATOM 761 N N . LEU A 1 99 ? -9.844 7.452 -1.217 1.00 91.94 99 LEU A N 1
ATOM 762 C CA . LEU A 1 99 ? -8.587 6.826 -0.836 1.00 91.94 99 LEU A CA 1
ATOM 763 C C . LEU A 1 99 ? -8.814 5.372 -0.410 1.00 91.94 99 LEU A C 1
ATOM 765 O O . LEU A 1 99 ? -9.782 5.030 0.273 1.00 91.94 99 LEU A O 1
ATOM 769 N N . VAL A 1 100 ? -7.882 4.501 -0.784 1.00 91.69 100 VAL A N 1
ATOM 770 C CA . VAL A 1 100 ? -7.808 3.124 -0.290 1.00 91.69 100 VAL A CA 1
ATOM 771 C C . VAL A 1 100 ? -6.428 2.870 0.292 1.00 91.69 100 VAL A C 1
ATOM 773 O O . VAL A 1 100 ? -5.418 3.207 -0.322 1.00 91.69 100 VAL A O 1
ATOM 776 N N . VAL A 1 101 ? -6.382 2.298 1.497 1.00 91.56 101 VAL A N 1
ATOM 777 C CA . VAL A 1 101 ? -5.114 1.959 2.148 1.00 91.56 101 VAL A CA 1
ATOM 778 C C . VAL A 1 101 ? -4.431 0.840 1.375 1.00 91.56 101 VAL A C 1
ATOM 780 O O . VAL A 1 101 ? -5.079 -0.126 0.974 1.00 91.56 101 VAL A O 1
ATOM 783 N N . VAL A 1 102 ? -3.121 0.960 1.183 1.00 90.50 102 VAL A N 1
ATOM 784 C CA . VAL A 1 102 ? -2.303 -0.049 0.510 1.00 90.50 102 VAL A CA 1
ATOM 785 C C . VAL A 1 102 ? -1.160 -0.520 1.389 1.00 90.50 102 VAL A C 1
ATOM 787 O O . VAL A 1 102 ? -0.621 0.224 2.212 1.00 90.50 102 VAL A O 1
ATOM 790 N N . LYS A 1 103 ? -0.773 -1.776 1.186 1.00 88.75 103 LYS A N 1
ATOM 791 C CA . LYS A 1 103 ? 0.408 -2.385 1.788 1.00 88.75 103 LYS A CA 1
ATOM 792 C C . LYS A 1 103 ? 1.286 -2.989 0.708 1.00 88.75 103 LYS A C 1
ATOM 794 O O . LYS A 1 103 ? 0.784 -3.668 -0.181 1.00 88.75 103 LYS A O 1
ATOM 799 N N . ARG A 1 104 ? 2.587 -2.712 0.779 1.00 87.00 104 ARG A N 1
ATOM 800 C CA . ARG A 1 104 ? 3.582 -3.318 -0.111 1.00 87.00 104 ARG A CA 1
ATOM 801 C C . ARG A 1 104 ? 3.859 -4.749 0.334 1.00 87.00 104 ARG A C 1
ATOM 803 O O . ARG A 1 104 ? 3.773 -5.058 1.524 1.00 87.00 104 ARG A O 1
ATOM 810 N N . PHE A 1 105 ? 4.216 -5.601 -0.615 1.00 81.38 105 PHE A N 1
ATOM 811 C CA . PHE A 1 105 ? 4.691 -6.945 -0.326 1.00 81.38 105 PHE A CA 1
ATOM 812 C C . PHE A 1 105 ? 5.844 -6.912 0.692 1.00 81.38 105 PHE A C 1
ATOM 814 O O . PHE A 1 105 ? 6.731 -6.062 0.619 1.00 81.38 105 PHE A O 1
ATOM 821 N N . GLY A 1 106 ? 5.799 -7.813 1.675 1.00 80.38 106 GLY A N 1
ATOM 822 C CA . GLY A 1 106 ? 6.752 -7.853 2.789 1.00 80.38 106 GLY A CA 1
ATOM 823 C C . GLY A 1 106 ? 6.411 -6.942 3.975 1.00 80.38 106 GLY A C 1
ATOM 824 O O . GLY A 1 106 ? 7.006 -7.103 5.039 1.00 80.38 106 GLY A O 1
ATOM 825 N N . GLU A 1 107 ? 5.438 -6.031 3.860 1.00 85.12 107 GLU A N 1
ATOM 826 C CA . GLU A 1 107 ? 4.934 -5.318 5.035 1.00 85.12 107 GLU A CA 1
ATOM 827 C C . GLU A 1 107 ? 3.990 -6.205 5.858 1.00 85.12 107 GLU A 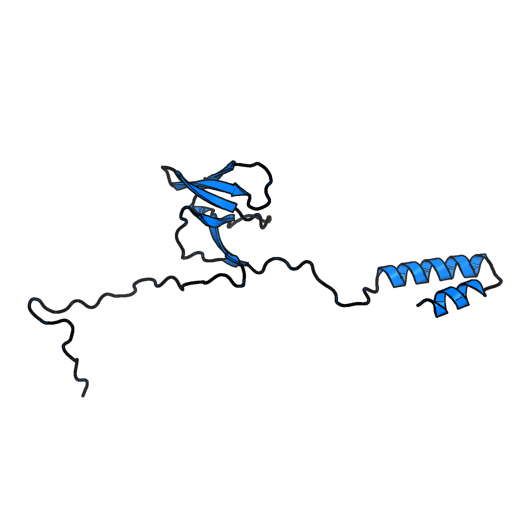C 1
ATOM 829 O O . GLU A 1 107 ? 3.129 -6.880 5.288 1.00 85.12 107 GLU A O 1
ATOM 834 N N . PRO A 1 108 ? 4.070 -6.167 7.201 1.00 79.69 108 PRO A N 1
ATOM 835 C CA . PRO A 1 108 ? 3.091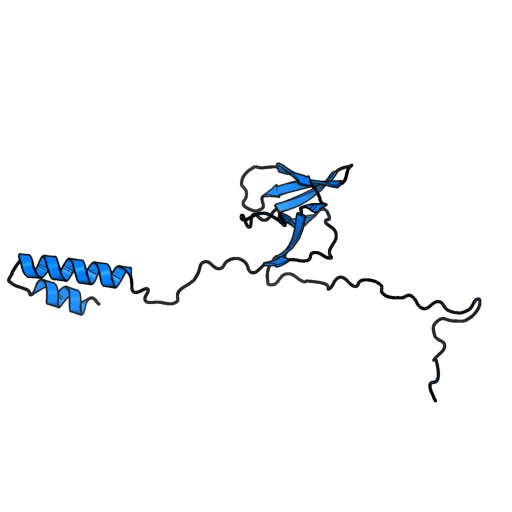 -6.832 8.046 1.00 79.69 108 PRO A CA 1
ATOM 836 C C . PRO A 1 108 ? 1.676 -6.327 7.744 1.00 79.69 108 PRO A C 1
ATOM 838 O O . PRO A 1 108 ? 1.389 -5.126 7.847 1.00 79.69 108 PRO A O 1
ATOM 841 N N . VAL A 1 109 ? 0.786 -7.257 7.402 1.00 74.56 109 VAL A N 1
ATOM 842 C CA . VAL A 1 109 ? -0.646 -7.006 7.246 1.00 74.56 109 VAL A CA 1
ATOM 843 C C . VAL A 1 109 ? -1.365 -7.723 8.374 1.00 74.56 109 VAL A C 1
ATOM 845 O O . VAL A 1 109 ? -1.431 -8.949 8.407 1.00 74.56 109 VAL A O 1
ATOM 848 N N . TYR A 1 110 ? -1.911 -6.948 9.306 1.00 70.06 110 TYR A N 1
ATOM 849 C CA . TYR A 1 110 ? -2.822 -7.483 10.307 1.00 70.06 110 TYR A CA 1
ATOM 850 C C . TYR A 1 110 ? -4.221 -7.503 9.690 1.00 70.06 110 TYR A C 1
ATOM 852 O O . TYR A 1 110 ? -4.707 -6.433 9.304 1.00 70.06 110 TYR A O 1
ATOM 860 N N . PRO A 1 111 ? -4.868 -8.674 9.551 1.00 63.44 111 PRO A N 1
ATOM 861 C CA . PRO A 1 111 ? -6.226 -8.732 9.039 1.00 63.44 111 PRO A CA 1
ATOM 862 C C . PRO A 1 111 ? -7.122 -7.848 9.907 1.00 63.44 111 PRO A C 1
ATOM 864 O O . PRO A 1 111 ? -7.123 -7.939 11.136 1.00 63.44 111 PRO A O 1
ATOM 867 N N . THR A 1 112 ? -7.871 -6.956 9.265 1.00 67.62 112 THR A N 1
ATOM 868 C CA . THR A 1 112 ? -8.867 -6.142 9.955 1.00 67.62 112 THR A CA 1
ATOM 869 C C . THR A 1 112 ? -10.014 -7.054 10.358 1.00 67.62 112 THR A C 1
ATOM 871 O O . THR A 1 112 ? -10.789 -7.486 9.507 1.00 67.62 112 THR A O 1
ATOM 874 N N . LEU A 1 113 ? -10.115 -7.376 11.645 1.00 72.38 113 LEU A N 1
ATOM 875 C CA . LEU A 1 113 ? -11.258 -8.113 12.165 1.00 72.38 113 LEU A CA 1
ATOM 876 C C . LEU A 1 113 ? -12.447 -7.162 12.276 1.00 72.38 113 LEU A C 1
ATOM 878 O O . LEU A 1 113 ? -12.411 -6.189 13.030 1.00 72.38 113 LEU A O 1
ATOM 882 N N . SER A 1 114 ? -13.507 -7.453 11.529 1.00 72.00 114 SER A N 1
ATOM 883 C CA . SER A 1 114 ? -14.811 -6.840 11.750 1.00 72.00 114 SER A CA 1
ATOM 884 C C . SER A 1 114 ? -15.510 -7.596 12.883 1.00 72.00 114 SER A C 1
ATOM 886 O O . SER A 1 114 ? -15.705 -8.807 12.760 1.00 72.00 114 SER A O 1
ATOM 888 N N . PRO A 1 115 ? -15.887 -6.936 13.993 1.00 76.25 115 PRO A N 1
ATOM 889 C CA . PRO A 1 115 ? -16.690 -7.574 15.027 1.00 76.25 115 PRO A CA 1
ATOM 890 C C . PRO A 1 115 ? -18.027 -8.018 14.425 1.00 76.25 115 PRO A C 1
ATOM 892 O O . PRO A 1 115 ? -18.788 -7.183 13.944 1.00 76.25 115 PRO A O 1
ATOM 895 N N . VAL A 1 116 ? -18.307 -9.322 14.428 1.00 83.62 116 VAL A N 1
ATOM 896 C CA . VAL A 1 116 ? -19.567 -9.870 13.889 1.00 83.62 116 VAL A CA 1
ATOM 897 C C . VAL A 1 116 ? -20.631 -9.961 14.980 1.00 83.62 116 VAL A C 1
ATOM 899 O O . VAL A 1 116 ? -21.794 -9.646 14.760 1.00 83.62 116 VAL A O 1
ATOM 902 N N . ALA A 1 117 ? -20.224 -10.371 16.177 1.00 81.19 117 ALA A N 1
ATOM 903 C CA . ALA A 1 117 ? -21.089 -10.487 17.336 1.00 81.19 117 ALA A CA 1
ATOM 904 C C . ALA A 1 117 ? -20.261 -10.331 18.612 1.00 81.19 117 ALA A C 1
ATOM 906 O O . ALA A 1 117 ? -19.048 -10.558 18.621 1.00 81.19 117 ALA A O 1
ATOM 907 N N . ARG A 1 118 ? -20.929 -9.962 19.702 1.00 78.00 118 ARG A N 1
ATOM 908 C CA . ARG A 1 118 ? -20.344 -9.936 21.039 1.00 78.00 118 ARG A CA 1
ATOM 909 C C . ARG A 1 118 ? -21.228 -10.763 21.952 1.00 78.00 118 ARG A C 1
ATOM 911 O O . ARG A 1 118 ? -22.405 -10.459 22.107 1.00 78.00 118 ARG A O 1
ATOM 918 N N . LEU A 1 119 ? -20.653 -11.794 22.553 1.00 78.06 119 LEU A N 1
ATOM 919 C CA . LEU A 1 119 ? -21.324 -12.535 23.610 1.00 78.06 119 LEU A CA 1
ATOM 920 C C . LEU A 1 119 ? -21.227 -11.714 24.898 1.00 78.06 119 LEU A C 1
ATOM 922 O O . LEU A 1 119 ? -20.139 -11.292 25.297 1.00 78.06 119 LEU A O 1
ATOM 926 N N . THR A 1 120 ? -22.366 -11.459 25.530 1.00 73.88 120 THR A N 1
ATOM 927 C CA . THR A 1 120 ? -22.445 -10.830 26.851 1.00 73.88 120 THR A CA 1
ATOM 928 C C . THR A 1 120 ? -22.804 -11.888 27.879 1.00 73.88 120 THR A C 1
ATOM 930 O O . THR A 1 120 ? -23.709 -12.690 27.650 1.00 73.88 120 THR A O 1
ATOM 933 N N . CYS A 1 121 ? -22.105 -11.894 29.013 1.00 75.19 121 CYS A N 1
ATOM 934 C CA . CYS A 1 121 ? -22.486 -12.749 30.130 1.00 75.19 121 CYS A CA 1
ATOM 935 C C . CYS A 1 121 ? -23.781 -12.226 30.774 1.00 75.19 121 CYS A C 1
ATOM 937 O O . CYS A 1 121 ? -24.069 -11.030 30.704 1.00 75.19 121 CYS A O 1
ATOM 939 N N . ALA A 1 122 ? -24.548 -13.109 31.416 1.00 77.62 122 ALA A N 1
ATOM 940 C CA . ALA A 1 122 ? -25.665 -12.686 32.254 1.00 77.62 122 ALA A CA 1
ATOM 941 C C . ALA A 1 122 ? -25.160 -11.849 33.444 1.00 77.62 122 ALA A C 1
ATOM 943 O O . ALA A 1 122 ? -24.038 -12.043 33.922 1.00 77.62 122 ALA A O 1
ATOM 944 N N . GLU A 1 123 ? -25.998 -10.933 33.925 1.00 81.56 123 GLU A N 1
ATOM 945 C CA . GLU A 1 123 ? -25.665 -10.038 35.033 1.00 81.56 123 GLU A CA 1
ATOM 946 C C . GLU A 1 123 ? -25.216 -10.840 36.271 1.00 81.56 123 GLU A C 1
ATOM 948 O O . GLU A 1 123 ? -25.875 -11.793 36.689 1.00 81.56 123 GLU A O 1
ATOM 953 N N . GLY A 1 124 ? -24.040 -10.507 36.813 1.00 80.69 124 GLY A N 1
ATOM 954 C CA . GLY A 1 124 ? -23.457 -11.183 37.978 1.00 80.69 124 GLY A CA 1
ATOM 955 C C . GLY A 1 124 ? -22.720 -12.506 37.713 1.00 80.69 124 GLY A C 1
ATOM 956 O O . GLY A 1 124 ? -22.229 -13.104 38.669 1.00 80.69 124 GLY A O 1
ATOM 957 N N . LYS A 1 125 ? -22.592 -12.979 36.462 1.00 77.31 125 LYS A N 1
ATOM 958 C CA . LYS A 1 125 ? -21.867 -14.228 36.146 1.00 77.31 125 LYS A CA 1
ATOM 959 C C . LYS A 1 125 ? -20.456 -13.990 35.578 1.00 77.31 125 LYS A C 1
ATOM 961 O O . LYS A 1 125 ? -20.261 -13.074 34.776 1.00 77.31 125 LYS A O 1
ATOM 966 N N . PRO A 1 126 ? -19.462 -14.835 35.918 1.00 76.75 126 PRO A N 1
ATOM 967 C CA . PRO A 1 126 ? -18.116 -14.730 35.363 1.00 76.75 126 PRO A CA 1
ATOM 968 C C . PRO A 1 126 ? -18.057 -15.162 33.888 1.00 76.75 126 PRO A C 1
ATOM 970 O O . PRO A 1 126 ? -18.669 -16.154 33.492 1.00 76.75 126 PRO A O 1
ATOM 973 N N . TYR A 1 127 ? -17.243 -14.463 33.089 1.00 70.12 127 TYR A N 1
ATOM 974 C CA . TYR A 1 127 ? -17.030 -14.727 31.653 1.00 70.12 127 TYR A CA 1
ATOM 975 C C . TYR A 1 127 ? -16.381 -16.087 31.334 1.00 70.12 127 TYR A C 1
ATOM 977 O O . TYR A 1 127 ? -16.342 -16.483 30.175 1.00 70.12 127 TYR A O 1
ATOM 985 N N . HIS A 1 128 ? -15.871 -16.800 32.339 1.00 67.81 128 HIS A N 1
ATOM 986 C CA . HIS A 1 128 ? -15.169 -18.078 32.186 1.00 67.81 128 HIS A CA 1
ATOM 987 C C . HIS A 1 128 ? -16.033 -19.299 32.545 1.00 67.81 128 HIS A C 1
ATOM 989 O O . HIS A 1 128 ? -15.501 -20.355 32.878 1.00 67.81 128 HIS A O 1
ATOM 995 N N . THR A 1 129 ? -17.364 -19.186 32.486 1.00 60.44 129 THR A N 1
ATOM 996 C CA . THR A 1 129 ? -18.233 -20.362 32.651 1.00 60.44 129 THR A CA 1
ATOM 997 C C . THR A 1 129 ? -18.174 -21.207 31.378 1.00 60.44 129 THR A C 1
ATOM 999 O O . THR A 1 129 ? -18.657 -20.782 30.331 1.00 60.44 129 THR A O 1
ATOM 1002 N N . ILE A 1 130 ? -17.560 -22.389 31.468 1.00 60.66 130 ILE A N 1
ATO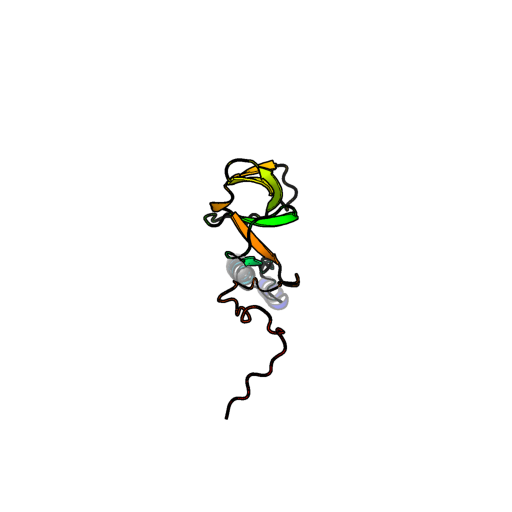M 1003 C CA . ILE A 1 130 ? -17.552 -23.398 30.402 1.00 60.66 130 ILE A CA 1
ATOM 1004 C C . ILE A 1 130 ? -19.010 -23.739 30.072 1.00 60.66 130 ILE A C 1
ATOM 1006 O O . ILE A 1 130 ? -19.753 -24.193 30.942 1.00 60.66 130 ILE A O 1
ATOM 1010 N N . ILE A 1 131 ? -19.434 -23.508 28.828 1.00 62.12 131 ILE A N 1
ATOM 1011 C CA . ILE A 1 131 ? -20.699 -24.051 28.331 1.00 62.12 131 ILE A CA 1
ATOM 1012 C C . ILE A 1 131 ? -20.420 -25.525 28.044 1.00 62.12 131 ILE A C 1
ATOM 1014 O O . ILE A 1 131 ? -19.757 -25.846 27.061 1.00 62.12 131 ILE A O 1
ATOM 1018 N N . ASN A 1 132 ? -20.850 -26.405 28.947 1.00 43.91 132 ASN A N 1
ATOM 1019 C CA . ASN A 1 132 ? -20.794 -27.844 28.724 1.00 43.91 132 ASN A CA 1
ATOM 1020 C C . ASN A 1 132 ? -21.799 -28.169 27.611 1.00 43.91 132 ASN A C 1
ATOM 1022 O O . ASN A 1 132 ? -22.992 -27.911 27.776 1.00 43.91 132 ASN A O 1
ATOM 1026 N N . ALA A 1 133 ? -21.310 -28.645 26.471 1.00 43.06 133 ALA A N 1
ATOM 1027 C CA . ALA A 1 133 ? -22.147 -29.199 25.419 1.00 43.06 133 ALA A CA 1
ATOM 1028 C C . ALA A 1 133 ? -22.146 -30.717 25.613 1.00 43.06 133 ALA A C 1
ATOM 1030 O O . ALA A 1 133 ? -21.131 -31.356 25.337 1.00 43.06 133 ALA A O 1
ATOM 1031 N N . ASP A 1 134 ? -23.239 -31.246 26.166 1.00 44.06 134 ASP A N 1
ATOM 1032 C CA . ASP A 1 134 ? -23.621 -32.645 25.928 1.00 44.06 134 ASP A CA 1
ATOM 1033 C C . ASP A 1 134 ? -23.956 -32.843 24.440 1.00 44.06 134 ASP A C 1
ATOM 1035 O O . ASP A 1 134 ? -24.520 -31.897 23.831 1.00 44.06 134 ASP A O 1
#

Radius of gyration: 29.85 Å; chains: 1; bounding box: 58×51×90 Å